Protein AF-A0A2S9F376-F1 (afdb_monomer)

Mean predicted aligned error: 7.24 Å

Secondary structure (DSSP, 8-state):
-------TT-----SHHHHS-HHHHHHHHHHHHHHHHHS-TT--HHHHHHHHHHHHHHHHHT--HHHHHHHHGGGHHHHHHHHHHHHHS--

Sequence (91 aa):
MGAGHSHPLYRDGDSPLHRAPAEVKIVCLVLFVLAVVATPRELFWPFGLFALIVLVVWQVARIPLRWILPRMLIEAPFIVLAVLLPFAEGG

Solvent-accessible surface area (backbone atoms only — not comparable to full-atom values): 5733 Å² total; per-residue (Å²): 136,89,82,82,82,77,53,94,84,68,74,92,64,85,29,71,68,58,71,46,62,68,67,58,54,52,53,52,49,53,53,48,53,50,53,59,71,70,49,60,85,85,55,62,66,62,56,55,52,53,51,49,52,52,51,51,53,44,58,56,49,66,66,58,63,86,69,50,54,73,62,56,53,75,50,45,67,57,53,54,49,64,67,42,46,76,65,71,69,69,119

Foldseek 3Di:
DDDDPPPPLDDDDDFPVNVDDPVVVVVVVVVLVVVVVPDDPVDPVVVVVSVVVVVVVCVSRVDDPVSVVVVCVVCVVVVVVVVCVVVVPPD

pLDDT: mean 87.21, std 12.45, range [46.03, 98.12]

Structure (mmCIF, N/CA/C/O backbone):
data_AF-A0A2S9F376-F1
#
_entry.id   AF-A0A2S9F376-F1
#
loop_
_atom_site.group_PDB
_atom_site.id
_atom_site.type_symbol
_atom_site.label_atom_id
_atom_site.label_alt_id
_atom_site.label_comp_id
_atom_site.label_asym_id
_atom_site.label_entity_id
_atom_site.label_seq_id
_atom_site.pdbx_PDB_ins_code
_atom_site.Cartn_x
_atom_site.Cartn_y
_atom_site.Cartn_z
_atom_site.occupancy
_atom_site.B_iso_or_equiv
_atom_site.auth_seq_id
_atom_site.auth_comp_id
_atom_site.auth_asym_id
_atom_site.auth_atom_id
_atom_site.pdbx_PDB_model_num
ATOM 1 N N . MET A 1 1 ? 29.433 8.708 -19.617 1.00 46.03 1 MET A N 1
ATOM 2 C CA . MET A 1 1 ? 28.883 7.529 -18.914 1.00 46.03 1 MET A CA 1
ATOM 3 C C . MET A 1 1 ? 28.614 7.933 -17.470 1.00 46.03 1 MET A C 1
ATOM 5 O O . MET A 1 1 ? 29.526 7.901 -16.658 1.00 46.03 1 MET A O 1
ATOM 9 N N . GLY A 1 2 ? 27.415 8.451 -17.187 1.00 46.62 2 GLY A N 1
ATOM 10 C CA . GLY A 1 2 ? 27.038 8.947 -15.860 1.00 46.62 2 GLY A CA 1
ATOM 11 C C . GLY A 1 2 ? 26.448 7.823 -15.020 1.00 46.62 2 GLY A C 1
ATOM 12 O O . GLY A 1 2 ? 25.279 7.487 -15.175 1.00 46.62 2 GLY A O 1
ATOM 13 N N . ALA A 1 3 ? 27.271 7.215 -14.174 1.00 54.44 3 ALA A N 1
ATOM 14 C CA . ALA A 1 3 ? 26.806 6.324 -13.123 1.00 54.44 3 ALA A CA 1
ATOM 15 C C . ALA A 1 3 ? 26.325 7.158 -11.923 1.00 54.44 3 ALA A C 1
ATOM 17 O O . ALA A 1 3 ? 27.010 8.100 -11.532 1.00 54.44 3 ALA A O 1
ATOM 18 N N . GLY A 1 4 ? 25.201 6.773 -11.304 1.00 52.81 4 GLY A N 1
ATOM 19 C CA . GLY A 1 4 ? 25.009 7.033 -9.870 1.00 52.81 4 GLY A CA 1
ATOM 20 C C . GLY A 1 4 ? 23.875 7.961 -9.427 1.00 52.81 4 GLY A C 1
ATOM 21 O O . GLY A 1 4 ? 24.061 8.706 -8.476 1.00 52.81 4 GLY A O 1
ATOM 22 N N . HIS A 1 5 ? 22.681 7.875 -10.017 1.00 55.53 5 HIS A N 1
ATOM 23 C CA . HIS A 1 5 ? 21.450 8.288 -9.320 1.00 55.53 5 HIS A CA 1
ATOM 24 C C . HIS A 1 5 ? 20.490 7.104 -9.176 1.00 55.53 5 HIS A C 1
ATOM 26 O O . HIS A 1 5 ? 19.313 7.185 -9.515 1.00 55.53 5 HIS A O 1
ATOM 32 N N . SER A 1 6 ? 20.983 5.968 -8.678 1.00 59.22 6 SER A N 1
ATOM 33 C CA . SER A 1 6 ? 20.086 4.939 -8.156 1.00 59.22 6 SER A CA 1
ATOM 34 C C . SER A 1 6 ? 19.443 5.500 -6.890 1.00 59.22 6 SER A C 1
ATOM 36 O O . SER A 1 6 ? 20.090 5.580 -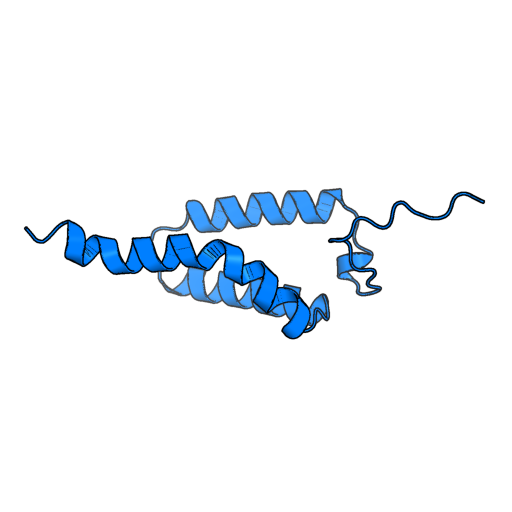5.845 1.00 59.22 6 SER A O 1
ATOM 38 N N . HIS A 1 7 ? 18.191 5.950 -6.996 1.00 64.56 7 HIS A N 1
ATOM 39 C CA . HIS A 1 7 ? 17.418 6.389 -5.841 1.00 64.56 7 HIS A CA 1
ATOM 40 C C . HIS A 1 7 ? 17.415 5.227 -4.833 1.00 64.56 7 HIS A C 1
ATOM 42 O O . HIS A 1 7 ? 17.004 4.131 -5.212 1.00 64.56 7 HIS A O 1
ATOM 48 N N . PRO A 1 8 ? 17.855 5.402 -3.575 1.00 65.69 8 PRO A N 1
ATOM 49 C CA . PRO A 1 8 ? 18.077 4.289 -2.637 1.00 65.69 8 PRO A CA 1
ATOM 50 C C . PRO A 1 8 ? 16.808 3.471 -2.341 1.00 65.69 8 PRO A C 1
ATOM 52 O O . PRO A 1 8 ? 16.864 2.366 -1.807 1.00 65.69 8 PRO A O 1
ATOM 55 N N . LEU A 1 9 ? 15.646 4.010 -2.713 1.00 71.38 9 LEU A N 1
ATOM 56 C CA . LEU A 1 9 ? 14.347 3.366 -2.577 1.00 71.38 9 LEU A CA 1
ATOM 57 C C . LEU A 1 9 ? 13.860 2.650 -3.841 1.00 71.38 9 LEU A C 1
ATOM 59 O O . LEU A 1 9 ? 12.918 1.860 -3.728 1.00 71.38 9 LEU A O 1
ATOM 63 N N . TYR A 1 10 ? 14.461 2.923 -4.999 1.00 78.62 10 TYR A N 1
ATOM 64 C CA . TYR A 1 10 ? 14.085 2.332 -6.275 1.00 78.62 10 TYR A CA 1
ATOM 65 C C . TYR A 1 10 ? 14.643 0.913 -6.376 1.00 78.62 10 TYR A C 1
ATOM 67 O O . TYR A 1 10 ? 15.808 0.649 -6.081 1.00 78.62 10 TYR A O 1
ATOM 75 N N . ARG A 1 11 ? 13.771 -0.017 -6.756 1.00 78.06 11 ARG A N 1
ATOM 76 C CA . ARG A 1 11 ? 14.112 -1.411 -7.006 1.00 78.06 11 ARG A CA 1
ATOM 77 C C . ARG A 1 11 ? 13.828 -1.676 -8.471 1.00 78.06 11 ARG A C 1
ATOM 79 O O . ARG A 1 11 ? 12.675 -1.583 -8.884 1.00 78.06 11 ARG A O 1
ATOM 86 N N . ASP A 1 12 ? 14.859 -2.058 -9.209 1.00 80.25 12 ASP A N 1
ATOM 87 C CA . ASP A 1 12 ? 14.667 -2.587 -10.549 1.00 80.25 12 ASP A CA 1
ATOM 88 C C . ASP A 1 12 ? 13.884 -3.899 -10.491 1.00 80.25 12 ASP A C 1
ATOM 90 O O . ASP A 1 12 ? 14.154 -4.796 -9.683 1.00 80.25 12 ASP A O 1
ATOM 94 N N . GLY A 1 13 ? 12.878 -3.984 -11.349 1.00 82.56 13 GLY A N 1
ATOM 95 C CA . GLY A 1 13 ? 12.044 -5.155 -11.534 1.00 82.56 13 GLY A CA 1
ATOM 96 C C . GLY A 1 13 ? 11.596 -5.228 -12.984 1.00 82.56 13 GLY A C 1
ATOM 97 O O . GLY A 1 13 ? 11.467 -4.212 -13.662 1.00 82.56 13 GLY A O 1
ATOM 98 N N . ASP A 1 14 ? 11.367 -6.442 -13.465 1.00 87.12 14 ASP A N 1
ATOM 99 C CA . ASP A 1 14 ? 11.062 -6.749 -14.865 1.00 87.12 14 ASP A CA 1
ATOM 100 C C . ASP A 1 14 ? 9.635 -7.285 -15.062 1.00 87.12 14 ASP A C 1
ATOM 102 O O . ASP A 1 14 ? 9.251 -7.706 -16.155 1.00 87.12 14 ASP A O 1
ATOM 106 N N . SER A 1 15 ? 8.816 -7.257 -14.007 1.00 89.50 15 SER A N 1
ATOM 107 C CA . SER A 1 15 ? 7.469 -7.818 -14.055 1.00 89.50 15 SER A CA 1
ATOM 108 C C . SER A 1 15 ? 6.528 -7.013 -14.969 1.00 89.50 15 SER A C 1
ATOM 110 O O . SER A 1 15 ? 6.797 -5.844 -15.266 1.00 89.50 15 SER A O 1
ATOM 112 N N . PRO A 1 16 ? 5.378 -7.579 -15.386 1.00 88.81 16 PRO A N 1
ATOM 113 C CA . PRO A 1 16 ? 4.402 -6.861 -16.212 1.00 88.81 16 PRO A CA 1
A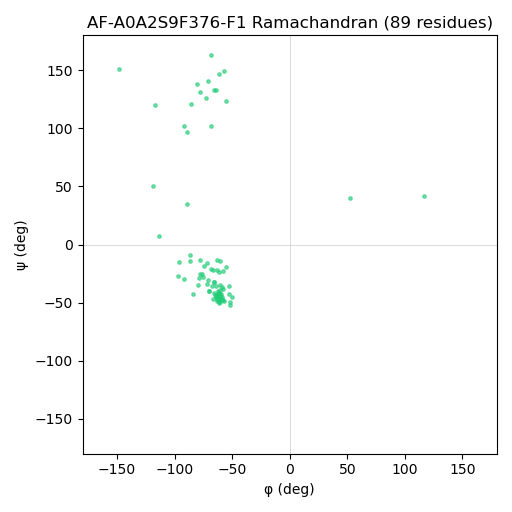TOM 114 C C . PRO A 1 16 ? 3.984 -5.510 -15.614 1.00 88.81 16 PRO A C 1
ATOM 116 O O . PRO A 1 16 ? 3.840 -4.527 -16.335 1.00 88.81 16 PRO A O 1
ATOM 119 N N . LEU A 1 17 ? 3.878 -5.435 -14.281 1.00 89.62 17 LEU A N 1
ATOM 120 C CA . LEU A 1 17 ? 3.585 -4.193 -13.564 1.00 89.62 17 LEU A CA 1
ATOM 121 C C . LEU A 1 17 ? 4.744 -3.200 -13.587 1.00 89.62 17 LEU A C 1
ATOM 123 O O . LEU A 1 17 ? 4.504 -1.999 -13.570 1.00 89.62 17 LEU A O 1
ATOM 127 N N . HIS A 1 18 ? 5.995 -3.655 -13.643 1.00 91.75 18 HIS A N 1
ATOM 128 C CA . HIS A 1 18 ? 7.133 -2.750 -13.803 1.00 91.75 18 HIS A CA 1
ATOM 129 C C . HIS A 1 18 ? 7.153 -2.155 -15.214 1.00 91.75 18 HIS A C 1
ATOM 131 O O . HIS A 1 18 ? 7.344 -0.948 -15.352 1.00 91.75 18 HIS A O 1
ATOM 137 N N . ARG A 1 19 ? 6.836 -2.971 -16.228 1.00 90.12 19 ARG A N 1
ATOM 138 C CA . ARG A 1 19 ? 6.799 -2.582 -17.648 1.00 90.12 19 ARG A CA 1
ATOM 139 C C . ARG A 1 19 ? 5.598 -1.719 -18.044 1.00 90.12 19 ARG A C 1
ATOM 141 O O . ARG A 1 19 ? 5.647 -1.089 -19.095 1.00 90.12 19 ARG A O 1
ATOM 148 N N . ALA A 1 20 ? 4.531 -1.703 -17.246 1.00 91.81 20 ALA A N 1
ATOM 149 C CA . ALA A 1 20 ? 3.371 -0.858 -17.511 1.00 91.81 20 ALA A CA 1
ATOM 150 C C . ALA A 1 20 ? 3.749 0.643 -17.508 1.00 91.81 20 ALA A C 1
ATOM 152 O O . ALA A 1 20 ? 4.616 1.035 -16.714 1.00 91.81 20 ALA A O 1
ATOM 153 N N . PRO A 1 21 ? 3.092 1.485 -18.334 1.00 94.00 21 PRO A N 1
ATOM 154 C CA . PRO A 1 21 ? 3.310 2.931 -18.331 1.00 94.00 21 PRO A CA 1
ATOM 155 C C . PRO A 1 21 ? 3.063 3.552 -16.952 1.00 94.00 21 PRO A C 1
ATOM 157 O O . PRO A 1 21 ? 2.239 3.062 -16.173 1.00 94.00 21 PRO A O 1
ATOM 160 N N . ALA A 1 22 ? 3.780 4.630 -16.637 1.00 92.75 22 ALA A N 1
ATOM 161 C CA . ALA A 1 22 ? 3.693 5.272 -15.328 1.00 92.75 22 ALA A CA 1
ATOM 162 C C . ALA A 1 22 ? 2.303 5.880 -15.086 1.00 92.75 22 ALA A C 1
ATOM 164 O O . ALA A 1 22 ? 1.743 5.686 -14.005 1.00 92.75 22 ALA A O 1
ATOM 165 N N . GLU A 1 23 ? 1.709 6.529 -16.093 1.00 95.75 23 GLU A N 1
ATOM 166 C CA . GLU A 1 23 ? 0.381 7.139 -15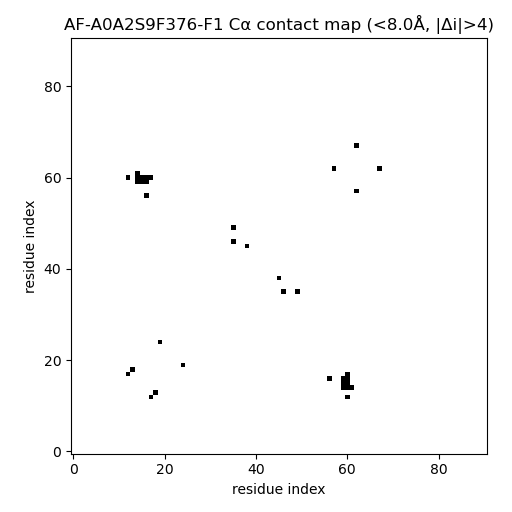.987 1.00 95.75 23 GLU A CA 1
ATOM 167 C C . GLU A 1 23 ? -0.701 6.125 -15.598 1.00 95.75 23 GLU A C 1
ATOM 169 O O . GLU A 1 23 ? -1.537 6.422 -14.747 1.00 95.75 23 GLU A O 1
ATOM 174 N N . VAL A 1 24 ? -0.634 4.896 -16.122 1.00 96.00 24 VAL A N 1
ATOM 175 C CA . VAL A 1 24 ? -1.597 3.835 -15.794 1.00 96.00 24 VAL A CA 1
ATOM 176 C C . VAL A 1 24 ? -1.521 3.485 -14.311 1.00 96.00 24 VAL A C 1
ATOM 178 O O . VAL A 1 24 ? -2.549 3.383 -13.647 1.00 96.00 24 VAL A O 1
ATOM 181 N N . LYS A 1 25 ? -0.310 3.360 -13.757 1.00 94.56 25 LYS A N 1
ATOM 182 C CA . LYS A 1 25 ? -0.118 3.038 -12.333 1.00 94.56 25 LYS A CA 1
ATOM 183 C C . LYS A 1 25 ? -0.688 4.132 -11.440 1.00 94.56 25 LYS A C 1
ATOM 185 O O . LYS A 1 25 ? -1.356 3.821 -10.458 1.00 94.56 25 LYS A O 1
ATOM 190 N N . ILE A 1 26 ? -0.438 5.394 -11.791 1.00 96.81 26 ILE A N 1
ATOM 191 C CA . ILE A 1 26 ? -0.917 6.543 -11.019 1.00 96.81 26 ILE A CA 1
ATOM 192 C C . ILE A 1 26 ? -2.441 6.640 -11.082 1.00 96.81 26 ILE A C 1
ATOM 194 O O . ILE A 1 26 ? -3.077 6.763 -10.038 1.00 96.81 26 ILE A O 1
ATOM 198 N N . VAL A 1 27 ? -3.041 6.520 -12.269 1.00 97.88 27 VAL A N 1
ATOM 199 C CA . VAL A 1 27 ? -4.503 6.550 -12.422 1.00 97.88 27 VAL A CA 1
ATOM 200 C C . VAL A 1 27 ? -5.150 5.401 -11.647 1.00 97.88 27 VAL A C 1
ATOM 202 O O . VAL A 1 27 ? -6.081 5.637 -10.879 1.00 97.88 27 VAL A O 1
ATOM 205 N N . CYS A 1 28 ? -4.632 4.175 -11.771 1.00 96.81 28 CYS A N 1
ATOM 206 C CA . CYS A 1 28 ? -5.131 3.032 -11.007 1.00 96.81 28 CYS A CA 1
ATOM 207 C C . CYS A 1 28 ? -5.007 3.246 -9.494 1.00 96.81 28 CYS A C 1
ATOM 209 O O . CYS A 1 28 ? -5.947 2.936 -8.767 1.00 96.81 28 CYS A O 1
ATOM 211 N N . LEU A 1 29 ? -3.884 3.795 -9.020 1.00 97.00 29 LEU A N 1
ATOM 212 C CA . LEU A 1 29 ? -3.673 4.096 -7.605 1.00 97.00 29 LEU A CA 1
ATOM 213 C C . LEU A 1 29 ? -4.702 5.108 -7.090 1.00 97.00 29 LEU A C 1
ATOM 215 O O . LEU A 1 29 ? -5.340 4.860 -6.070 1.00 97.00 29 LEU A O 1
ATOM 219 N N . VAL A 1 30 ? -4.885 6.225 -7.797 1.00 98.12 30 VAL A N 1
ATOM 220 C CA . VAL A 1 30 ? -5.835 7.275 -7.401 1.00 98.12 30 VAL A CA 1
ATOM 221 C C . VAL A 1 30 ? -7.259 6.725 -7.365 1.00 98.12 30 VAL A C 1
ATOM 223 O O . VAL A 1 30 ? -7.957 6.905 -6.369 1.00 98.12 30 VAL A O 1
ATOM 226 N N . LEU A 1 31 ? -7.677 6.004 -8.407 1.00 98.00 31 LEU A N 1
ATOM 227 C CA . LEU A 1 31 ? -9.009 5.399 -8.458 1.00 98.00 31 LEU A CA 1
ATOM 228 C C . LEU A 1 31 ? -9.218 4.375 -7.340 1.00 98.00 31 LEU A C 1
ATOM 230 O O . LEU A 1 31 ? -10.286 4.349 -6.734 1.00 98.00 31 LEU A O 1
ATOM 234 N N . PHE A 1 32 ? -8.204 3.563 -7.037 1.00 97.62 32 PHE A N 1
ATOM 235 C CA . PHE A 1 32 ? -8.270 2.591 -5.951 1.00 97.62 32 PHE A CA 1
A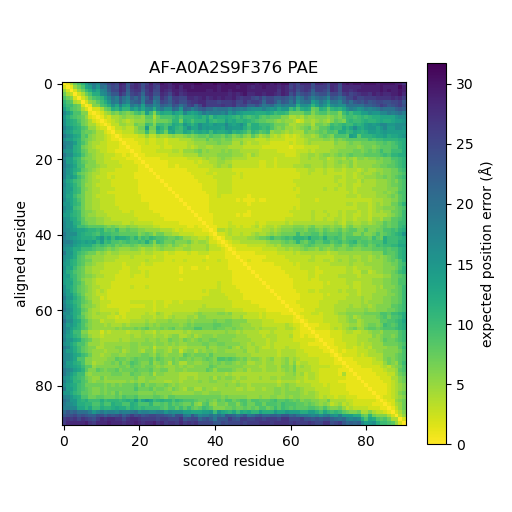TOM 236 C C . PHE A 1 32 ? -8.429 3.273 -4.589 1.00 97.62 32 PHE A C 1
ATOM 238 O O . PHE A 1 32 ? -9.313 2.899 -3.823 1.00 97.62 32 PHE A O 1
ATOM 245 N N . VAL A 1 33 ? -7.631 4.307 -4.307 1.00 97.06 33 VAL A N 1
ATOM 246 C CA . VAL A 1 33 ? -7.740 5.082 -3.060 1.00 97.06 33 VAL A CA 1
ATOM 247 C C . VAL A 1 33 ? -9.132 5.696 -2.924 1.00 97.06 33 VAL A C 1
ATOM 249 O O . VAL A 1 33 ? -9.763 5.549 -1.878 1.00 97.06 33 VAL A O 1
ATOM 252 N N . LEU A 1 34 ? -9.644 6.328 -3.984 1.00 97.81 34 LEU A N 1
ATOM 253 C CA . LEU A 1 34 ? -10.987 6.910 -3.982 1.00 97.81 34 LEU A CA 1
ATOM 254 C C . LEU A 1 34 ? -12.073 5.854 -3.750 1.00 97.81 34 LEU A C 1
ATOM 256 O O . LEU A 1 34 ? -12.981 6.088 -2.957 1.00 97.81 34 LEU A O 1
ATOM 260 N N . ALA A 1 35 ? -11.963 4.687 -4.388 1.00 95.94 35 ALA A N 1
ATOM 261 C CA . ALA A 1 35 ? -12.908 3.591 -4.201 1.00 95.94 35 ALA A CA 1
ATOM 262 C C . ALA A 1 35 ? -12.916 3.080 -2.752 1.00 95.94 35 ALA A C 1
ATOM 264 O O . ALA A 1 35 ? -13.988 2.886 -2.180 1.00 95.94 35 ALA A O 1
ATOM 265 N N . VAL A 1 36 ? -11.740 2.910 -2.137 1.00 95.75 36 VAL A N 1
ATOM 266 C CA . VAL A 1 36 ? -11.620 2.473 -0.736 1.00 95.75 36 VAL A CA 1
ATOM 267 C C . VAL A 1 36 ? -12.233 3.504 0.213 1.00 95.75 36 VAL A C 1
ATOM 269 O O . VAL A 1 36 ? -13.040 3.137 1.061 1.00 95.75 36 VAL A O 1
ATOM 272 N N . VAL A 1 37 ? -11.895 4.787 0.054 1.00 95.50 37 VAL A N 1
ATOM 273 C CA . VAL A 1 37 ? -12.376 5.865 0.939 1.00 95.50 37 VAL A CA 1
ATOM 274 C C . VAL A 1 37 ? -13.883 6.095 0.798 1.00 95.50 37 VAL A C 1
ATOM 276 O O . VAL A 1 37 ? -14.553 6.373 1.789 1.00 95.50 37 VAL A O 1
ATOM 279 N N . ALA A 1 38 ? -14.430 5.962 -0.412 1.00 95.06 38 ALA A N 1
ATOM 280 C CA . ALA A 1 38 ? -15.859 6.135 -0.663 1.00 95.06 38 ALA A CA 1
ATOM 281 C C . ALA A 1 38 ? -16.711 4.924 -0.235 1.00 95.06 38 ALA A C 1
ATOM 283 O O . ALA A 1 38 ? -17.937 5.032 -0.183 1.00 95.06 38 ALA A O 1
ATOM 284 N N . THR A 1 39 ? -16.098 3.769 0.047 1.00 93.81 39 THR A N 1
ATOM 285 C CA . THR A 1 39 ? -16.834 2.552 0.408 1.00 93.81 39 THR A CA 1
ATOM 286 C C . THR A 1 39 ? -17.409 2.673 1.825 1.00 93.81 39 THR A C 1
ATOM 288 O O . THR A 1 39 ? -16.655 2.911 2.772 1.00 93.81 39 THR A O 1
ATOM 291 N N . PRO A 1 40 ? -18.728 2.470 2.018 1.00 91.00 40 PRO A N 1
ATOM 292 C CA . PRO A 1 40 ? -19.327 2.521 3.343 1.00 91.00 40 PRO A CA 1
ATOM 293 C C . PRO A 1 40 ? -18.796 1.379 4.216 1.00 91.00 40 PRO A C 1
ATOM 295 O O . PRO A 1 40 ? -18.787 0.215 3.815 1.00 91.00 40 PRO A O 1
ATOM 298 N N . ARG A 1 41 ? -18.405 1.715 5.449 1.00 88.12 41 ARG A N 1
ATOM 299 C CA . ARG A 1 41 ? -17.802 0.783 6.423 1.00 88.12 41 ARG A CA 1
ATOM 300 C C . ARG A 1 41 ? -18.707 -0.372 6.867 1.00 88.12 41 ARG A C 1
ATOM 302 O O . ARG A 1 41 ? -18.230 -1.313 7.484 1.00 88.12 41 ARG A O 1
ATOM 309 N N . GLU A 1 42 ? -20.002 -0.294 6.576 1.00 90.81 42 GLU A N 1
ATOM 310 C CA . GLU A 1 42 ? -20.995 -1.327 6.897 1.00 90.81 42 GLU A CA 1
ATOM 311 C C . GLU A 1 42 ? -20.900 -2.524 5.940 1.00 90.81 42 GLU A C 1
ATOM 313 O O . GLU A 1 42 ? -21.262 -3.648 6.291 1.00 90.81 42 GLU A O 1
ATOM 318 N N . LEU A 1 43 ? -20.382 -2.297 4.728 1.00 89.06 43 LEU A N 1
ATOM 319 C CA . LEU A 1 43 ? -20.157 -3.338 3.737 1.00 89.06 43 LEU A CA 1
ATOM 320 C C . LEU A 1 43 ? -18.736 -3.876 3.902 1.00 89.06 43 LEU A C 1
ATOM 322 O O . LEU A 1 43 ? -17.778 -3.265 3.447 1.00 89.06 43 LEU A O 1
ATOM 326 N N . PHE A 1 44 ? -18.596 -5.045 4.525 1.00 87.31 44 PHE A N 1
ATOM 327 C CA . PHE A 1 44 ? -17.286 -5.673 4.749 1.00 87.31 44 PHE A CA 1
ATOM 328 C C . PHE A 1 44 ? -16.724 -6.382 3.508 1.00 87.31 44 PHE A C 1
ATOM 330 O O . PHE A 1 44 ? -15.510 -6.467 3.326 1.00 87.31 44 PHE A O 1
ATOM 337 N N . TRP A 1 45 ? -17.595 -6.879 2.626 1.00 90.56 45 TRP A N 1
ATOM 338 C CA . TRP A 1 45 ? -17.184 -7.650 1.448 1.00 90.56 45 TRP A CA 1
ATOM 339 C C . TRP A 1 45 ? -16.267 -6.887 0.460 1.00 90.56 45 TRP A C 1
ATOM 341 O O . TRP A 1 45 ? -15.305 -7.499 -0.015 1.00 90.56 45 TRP A O 1
ATOM 351 N N . PRO A 1 46 ? -16.465 -5.578 0.167 1.00 92.81 46 PRO A N 1
ATOM 352 C CA . PRO A 1 46 ? -15.607 -4.843 -0.759 1.00 92.81 46 PRO A CA 1
ATOM 353 C C . PRO A 1 46 ? -14.181 -4.701 -0.224 1.00 92.81 46 PRO A C 1
ATOM 355 O O . PRO A 1 46 ? -13.234 -4.754 -1.001 1.00 92.81 46 PRO A O 1
ATOM 358 N N . PHE A 1 47 ? -13.996 -4.613 1.098 1.00 91.12 47 PHE A N 1
ATOM 359 C CA . PHE A 1 47 ? -12.661 -4.597 1.701 1.00 91.12 47 PHE A CA 1
ATOM 360 C C . PHE A 1 47 ? -11.905 -5.906 1.458 1.00 91.12 47 PHE A C 1
ATOM 362 O O . PHE A 1 47 ? -10.705 -5.875 1.187 1.00 91.12 47 PHE A O 1
ATOM 369 N N . GLY A 1 48 ? -12.605 -7.046 1.462 1.00 94.75 48 GLY A N 1
ATOM 370 C CA . GLY A 1 48 ? -12.031 -8.328 1.050 1.00 94.75 48 GLY A CA 1
ATOM 371 C C . GLY A 1 48 ? -11.569 -8.315 -0.411 1.00 94.75 48 GLY A C 1
ATOM 372 O O . GLY A 1 48 ? -10.469 -8.777 -0.717 1.00 94.75 48 GLY A O 1
ATOM 373 N N . LEU A 1 49 ? -12.361 -7.717 -1.307 1.00 95.94 49 LEU A N 1
ATOM 374 C CA . LEU A 1 49 ? -11.989 -7.544 -2.713 1.00 95.94 49 LEU A CA 1
ATOM 375 C C . LEU A 1 49 ? -10.777 -6.612 -2.877 1.00 95.94 49 LEU A C 1
ATOM 377 O O . LEU A 1 49 ? -9.856 -6.935 -3.625 1.00 95.94 49 LEU A O 1
ATOM 381 N N . PHE A 1 50 ? -10.734 -5.488 -2.161 1.00 95.69 50 PHE A N 1
ATOM 382 C CA . PHE A 1 50 ? -9.596 -4.566 -2.192 1.00 95.69 50 PHE A CA 1
ATOM 383 C C . PHE A 1 50 ? -8.312 -5.225 -1.680 1.00 95.69 50 PHE A C 1
ATOM 385 O O . PHE A 1 50 ? -7.262 -5.089 -2.311 1.00 95.69 50 PHE A O 1
ATOM 392 N N . ALA A 1 51 ? -8.397 -6.003 -0.597 1.00 95.50 51 ALA A N 1
ATOM 393 C CA . ALA A 1 51 ? -7.275 -6.790 -0.097 1.00 95.50 51 ALA A CA 1
ATOM 394 C C . ALA A 1 51 ? -6.791 -7.808 -1.143 1.00 95.50 51 ALA A C 1
ATOM 396 O O . ALA A 1 51 ? -5.589 -7.914 -1.391 1.00 95.50 51 ALA A O 1
ATOM 397 N N . LEU A 1 52 ? -7.713 -8.506 -1.815 1.00 97.19 52 LEU A N 1
ATOM 398 C CA . LEU A 1 52 ? -7.373 -9.440 -2.887 1.00 97.19 52 LEU A CA 1
ATOM 399 C C . LEU A 1 52 ? -6.664 -8.739 -4.054 1.00 97.19 52 LEU A C 1
ATOM 401 O O . LEU A 1 52 ? -5.650 -9.243 -4.534 1.00 97.19 52 LEU A O 1
ATOM 405 N N . ILE A 1 53 ? -7.148 -7.568 -4.478 1.00 96.38 53 ILE A N 1
ATOM 406 C CA . ILE A 1 53 ? -6.511 -6.764 -5.533 1.00 96.38 53 ILE A CA 1
ATOM 407 C C . ILE A 1 53 ? -5.065 -6.431 -5.147 1.00 96.38 53 ILE A C 1
ATOM 409 O O . ILE A 1 53 ? -4.153 -6.665 -5.942 1.00 96.38 53 ILE A O 1
ATOM 413 N N . VAL A 1 54 ? -4.836 -5.949 -3.921 1.00 95.50 54 VAL A N 1
ATOM 414 C CA . VAL A 1 54 ? -3.488 -5.627 -3.423 1.00 95.50 54 VAL A CA 1
ATOM 415 C C . VAL A 1 54 ? -2.590 -6.865 -3.417 1.00 95.50 54 VAL A C 1
ATOM 417 O O . VAL A 1 54 ? -1.454 -6.793 -3.890 1.00 95.50 54 VAL A O 1
ATOM 420 N N . LEU A 1 55 ? -3.092 -8.011 -2.949 1.00 95.88 55 LEU A N 1
ATOM 421 C CA . LEU A 1 55 ? -2.337 -9.266 -2.941 1.00 95.88 55 LEU A CA 1
ATOM 422 C C . LEU A 1 55 ? -1.967 -9.716 -4.357 1.00 95.88 55 LEU A C 1
ATOM 424 O O . LEU A 1 55 ? -0.814 -10.073 -4.595 1.00 95.88 55 LEU A O 1
ATOM 428 N N . VAL A 1 56 ? -2.901 -9.659 -5.309 1.00 95.69 56 VAL A N 1
ATOM 429 C CA . VAL A 1 56 ? -2.641 -10.015 -6.712 1.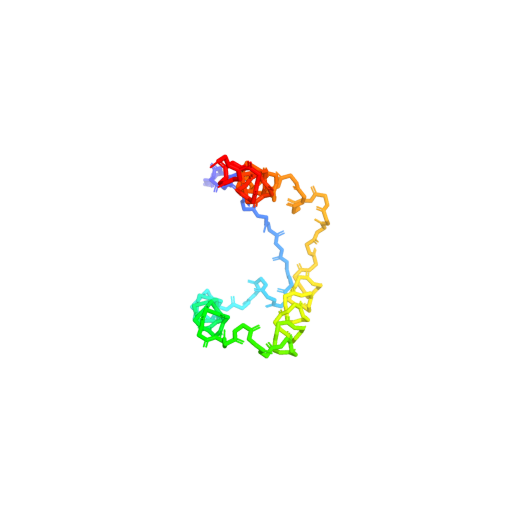00 95.69 56 VAL A CA 1
ATOM 430 C C . VAL A 1 56 ? -1.583 -9.093 -7.313 1.00 95.69 56 VAL A C 1
ATOM 432 O O . VAL A 1 56 ? -0.610 -9.577 -7.891 1.00 95.69 56 VAL A O 1
ATOM 435 N N . VAL A 1 57 ? -1.719 -7.776 -7.136 1.00 95.00 57 VAL A N 1
ATOM 436 C CA . VAL A 1 57 ? -0.740 -6.790 -7.623 1.00 95.00 57 VAL A CA 1
ATOM 437 C C . VAL A 1 57 ? 0.638 -7.061 -7.022 1.00 95.00 57 VAL A C 1
ATOM 439 O O . VAL A 1 57 ? 1.633 -7.094 -7.744 1.00 95.00 57 VAL A O 1
ATOM 442 N N . TRP A 1 58 ? 0.707 -7.324 -5.721 1.00 93.75 58 TRP A N 1
ATOM 443 C CA . TRP A 1 58 ? 1.956 -7.629 -5.032 1.00 93.75 58 TRP A CA 1
ATOM 444 C C . TRP A 1 58 ? 2.625 -8.915 -5.548 1.00 93.75 58 TRP A C 1
ATOM 446 O O . TRP A 1 58 ? 3.832 -8.918 -5.819 1.00 93.75 58 TRP A O 1
ATOM 456 N N . GLN A 1 59 ? 1.846 -9.979 -5.765 1.00 93.06 59 GLN A N 1
ATOM 457 C CA . GLN A 1 59 ? 2.330 -11.242 -6.334 1.00 93.06 59 GLN A CA 1
ATOM 458 C C . GLN A 1 59 ? 2.824 -11.066 -7.778 1.00 93.06 59 GLN A C 1
ATOM 460 O O . GLN A 1 59 ? 3.924 -11.509 -8.117 1.00 93.06 59 GLN A O 1
ATOM 465 N N . VAL A 1 60 ? 2.073 -10.349 -8.622 1.00 93.81 60 VAL A N 1
ATOM 466 C CA . VAL A 1 60 ? 2.472 -10.042 -10.009 1.00 93.81 60 VAL A CA 1
ATOM 467 C C . VAL A 1 60 ? 3.704 -9.131 -10.046 1.00 93.81 60 VAL A C 1
ATOM 469 O O . VAL A 1 60 ? 4.542 -9.246 -10.944 1.00 93.81 60 VAL A O 1
ATOM 472 N N . ALA A 1 61 ? 3.867 -8.244 -9.063 1.00 90.94 61 ALA A N 1
ATOM 473 C CA . ALA A 1 61 ? 5.052 -7.405 -8.920 1.00 90.94 61 ALA A CA 1
ATOM 474 C C . ALA A 1 61 ? 6.287 -8.201 -8.456 1.00 90.94 61 ALA A C 1
ATOM 476 O O . ALA A 1 61 ? 7.406 -7.717 -8.615 1.00 90.94 61 ALA A O 1
ATOM 477 N N . ARG A 1 62 ? 6.108 -9.423 -7.928 1.00 90.81 62 ARG A N 1
ATOM 478 C CA . ARG A 1 62 ? 7.183 -10.302 -7.431 1.00 90.81 62 ARG A CA 1
ATOM 479 C C . ARG A 1 62 ? 8.093 -9.595 -6.416 1.00 90.81 62 ARG A C 1
ATOM 481 O O . ARG A 1 62 ? 9.318 -9.743 -6.437 1.00 90.81 62 ARG A O 1
ATOM 488 N N . ILE A 1 63 ? 7.496 -8.797 -5.528 1.00 89.75 63 ILE A N 1
ATOM 489 C CA . ILE A 1 63 ? 8.234 -8.034 -4.513 1.00 89.75 63 ILE A CA 1
ATOM 490 C C . ILE A 1 63 ? 8.452 -8.925 -3.280 1.00 89.75 63 ILE A C 1
ATOM 492 O O . ILE A 1 63 ? 7.479 -9.362 -2.666 1.00 89.75 63 ILE A O 1
ATOM 496 N N . PRO A 1 64 ? 9.701 -9.188 -2.861 1.00 88.75 64 PRO A N 1
ATOM 497 C CA . PRO A 1 64 ? 9.965 -10.070 -1.728 1.00 88.75 64 PRO A CA 1
ATOM 498 C C . PRO A 1 64 ? 9.552 -9.416 -0.397 1.00 88.75 64 PRO A C 1
ATOM 500 O O . PRO A 1 64 ? 9.836 -8.238 -0.178 1.00 88.75 64 PRO A O 1
ATOM 503 N N . LEU A 1 65 ? 8.963 -10.189 0.530 1.00 86.69 65 LEU A N 1
ATOM 504 C CA . LEU A 1 65 ? 8.471 -9.681 1.829 1.00 86.69 65 LEU A CA 1
ATOM 505 C C . LEU A 1 65 ? 9.544 -8.911 2.604 1.00 86.69 65 LEU A C 1
ATOM 507 O O . LEU A 1 65 ? 9.283 -7.829 3.119 1.00 86.69 65 LEU A O 1
ATOM 511 N N . ARG A 1 66 ? 10.777 -9.430 2.620 1.00 87.19 66 ARG A N 1
ATOM 512 C CA . ARG A 1 66 ? 11.941 -8.809 3.280 1.00 87.19 66 ARG A CA 1
ATOM 513 C C . ARG A 1 66 ? 12.233 -7.371 2.832 1.00 87.19 66 ARG A C 1
ATOM 515 O O . ARG A 1 66 ? 12.936 -6.656 3.531 1.00 87.19 66 ARG A O 1
ATOM 522 N N . TRP A 1 67 ? 11.723 -6.955 1.673 1.00 86.31 67 TRP A N 1
ATOM 523 C CA . TRP A 1 67 ? 11.864 -5.591 1.169 1.00 86.31 67 TRP A CA 1
ATOM 524 C C . TRP A 1 67 ? 10.700 -4.679 1.588 1.00 86.31 67 TRP A C 1
ATOM 526 O O . TRP A 1 67 ? 10.904 -3.482 1.772 1.00 86.31 67 TRP A O 1
ATOM 536 N N . ILE A 1 68 ? 9.497 -5.237 1.769 1.00 86.56 68 ILE A N 1
ATOM 537 C CA . ILE A 1 68 ? 8.280 -4.501 2.151 1.00 86.56 68 ILE A CA 1
ATOM 538 C C . ILE A 1 68 ? 8.186 -4.300 3.670 1.00 86.56 68 ILE A C 1
ATOM 540 O O . ILE A 1 68 ? 7.899 -3.195 4.119 1.00 86.56 68 ILE A O 1
ATOM 544 N N . LEU A 1 69 ? 8.501 -5.330 4.463 1.00 88.31 69 LEU A N 1
ATOM 545 C CA . LEU A 1 69 ? 8.391 -5.316 5.929 1.00 88.31 69 LEU A CA 1
ATOM 546 C C . LEU A 1 69 ? 9.084 -4.116 6.605 1.00 88.31 69 LEU A C 1
ATOM 548 O O . LEU A 1 69 ? 8.418 -3.412 7.361 1.00 88.31 69 LEU A O 1
ATOM 552 N N . PRO A 1 70 ? 10.373 -3.817 6.335 1.00 89.19 70 PRO A N 1
ATOM 553 C CA . PRO A 1 70 ? 11.036 -2.680 6.975 1.00 89.19 70 PRO A CA 1
ATOM 554 C C . PRO A 1 70 ? 10.450 -1.327 6.549 1.00 89.19 70 PRO A C 1
ATOM 556 O O . PRO A 1 70 ? 10.588 -0.353 7.280 1.00 89.19 70 PRO A O 1
ATOM 559 N N . ARG A 1 71 ? 9.781 -1.251 5.389 1.00 86.75 71 ARG A N 1
ATOM 560 C CA . ARG A 1 71 ? 9.120 -0.025 4.917 1.00 86.75 71 ARG A CA 1
ATOM 561 C C . ARG A 1 71 ? 7.773 0.188 5.592 1.00 86.75 71 ARG A C 1
ATOM 563 O O . ARG A 1 71 ? 7.445 1.324 5.887 1.00 86.75 71 ARG A O 1
ATOM 570 N N . MET A 1 72 ? 7.043 -0.886 5.888 1.00 87.50 72 MET A N 1
ATOM 571 C CA . MET A 1 72 ? 5.790 -0.822 6.651 1.00 87.50 72 MET A CA 1
ATOM 572 C C . MET A 1 72 ? 6.025 -0.418 8.113 1.00 87.50 72 MET A C 1
ATOM 574 O O . MET A 1 72 ? 5.130 0.107 8.763 1.00 87.50 72 MET A O 1
ATOM 578 N N . LEU A 1 73 ? 7.244 -0.596 8.638 1.00 90.50 73 LEU A N 1
ATOM 579 C CA . LEU A 1 73 ? 7.582 -0.211 10.010 1.00 90.50 73 LEU A CA 1
ATOM 580 C C . LEU A 1 73 ? 7.431 1.299 10.268 1.00 90.50 73 LEU A C 1
ATOM 582 O O . LEU A 1 73 ? 7.204 1.693 11.408 1.00 90.50 73 LEU A O 1
ATOM 586 N N . ILE A 1 74 ? 7.493 2.143 9.230 1.00 90.25 74 ILE A N 1
ATOM 587 C CA . ILE A 1 74 ? 7.233 3.586 9.366 1.00 90.25 74 ILE A CA 1
ATOM 588 C C . ILE A 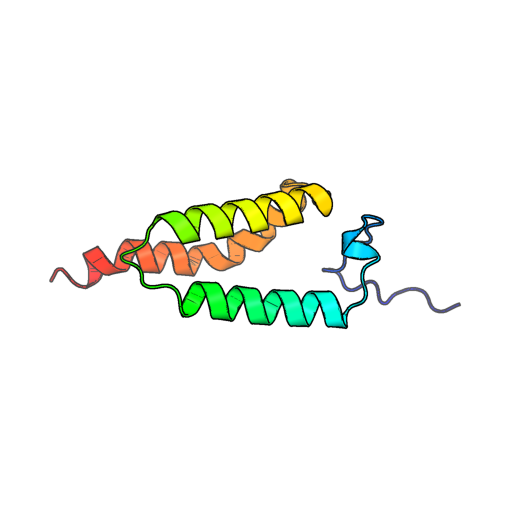1 74 ? 5.793 3.887 9.813 1.00 90.25 74 ILE A C 1
ATOM 590 O O . ILE A 1 74 ? 5.533 4.941 10.385 1.00 90.25 74 ILE A O 1
ATOM 594 N N . GLU A 1 75 ? 4.866 2.952 9.592 1.00 91.06 75 GLU A N 1
ATOM 595 C CA . GLU A 1 75 ? 3.457 3.075 9.971 1.00 91.06 75 GLU A CA 1
ATOM 596 C C . GLU A 1 75 ? 3.202 2.613 11.417 1.00 91.06 75 GLU A C 1
ATOM 598 O O . GLU A 1 75 ? 2.171 2.944 12.002 1.00 91.06 75 GLU A O 1
ATOM 603 N N . ALA A 1 76 ? 4.157 1.909 12.039 1.00 93.06 76 ALA A N 1
ATOM 604 C CA . ALA A 1 76 ? 4.052 1.408 13.408 1.00 93.06 76 ALA A CA 1
ATOM 605 C C . ALA A 1 76 ? 3.619 2.455 14.456 1.00 93.06 76 ALA A C 1
ATOM 607 O O . ALA A 1 76 ? 2.726 2.129 15.238 1.00 93.06 76 ALA A O 1
ATOM 608 N N . PRO A 1 77 ? 4.155 3.698 14.501 1.00 91.12 77 PRO A N 1
ATOM 609 C CA . PRO A 1 77 ? 3.693 4.689 15.477 1.00 91.12 77 PRO A CA 1
ATOM 610 C C . 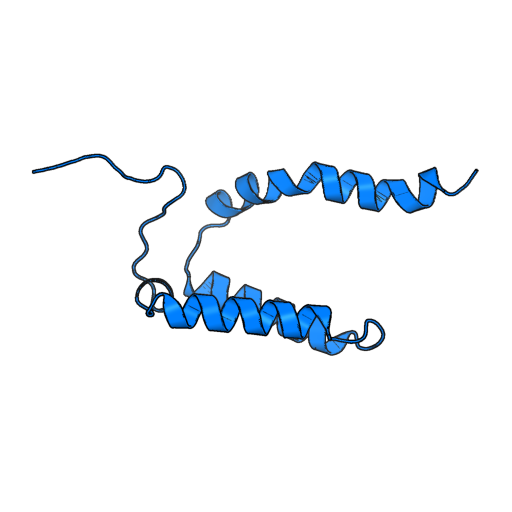PRO A 1 77 ? 2.201 5.023 15.329 1.00 91.12 77 PRO A C 1
ATOM 612 O O . PRO A 1 77 ? 1.520 5.219 16.334 1.00 91.12 77 PRO A O 1
ATOM 615 N N . PHE A 1 78 ? 1.668 5.033 14.103 1.00 92.25 78 PHE A N 1
ATOM 616 C CA . PHE A 1 78 ? 0.245 5.275 13.858 1.00 92.25 78 PHE A CA 1
ATOM 617 C C . PHE A 1 78 ? -0.615 4.104 14.328 1.00 92.25 78 PHE A C 1
ATOM 619 O O . PHE A 1 78 ? -1.665 4.325 14.923 1.00 92.25 78 PHE A O 1
ATOM 626 N N . ILE A 1 79 ? -0.156 2.867 14.113 1.00 92.62 79 ILE A N 1
ATOM 627 C CA . ILE A 1 79 ? -0.843 1.663 14.603 1.00 92.62 79 ILE A CA 1
ATOM 628 C C . ILE A 1 79 ? -0.872 1.658 16.133 1.00 92.62 79 ILE A C 1
ATOM 630 O O . ILE A 1 79 ? -1.9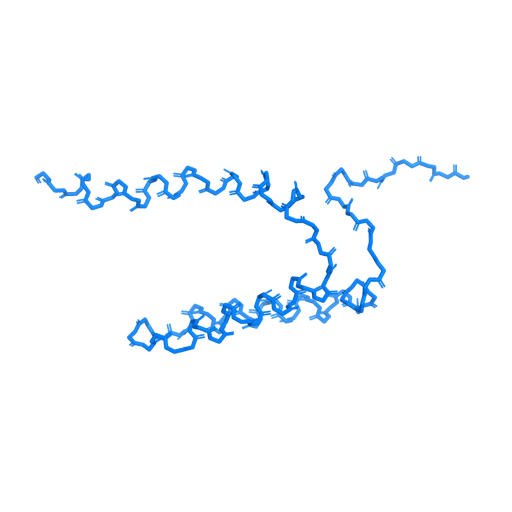22 1.411 16.723 1.00 92.62 79 ILE A O 1
ATOM 634 N N . VAL A 1 80 ? 0.257 1.973 16.778 1.00 94.00 80 VAL A N 1
ATOM 635 C CA . VAL A 1 80 ? 0.340 2.085 18.241 1.00 94.00 80 VAL A CA 1
ATOM 636 C C . VAL A 1 80 ? -0.654 3.126 18.747 1.00 94.00 80 VAL A C 1
ATOM 638 O O . VAL A 1 80 ? -1.431 2.826 19.648 1.00 94.00 80 VAL A O 1
ATOM 641 N N . LEU A 1 81 ? -0.690 4.313 18.137 1.00 91.69 81 LEU A N 1
ATOM 642 C CA . LEU A 1 81 ? -1.652 5.348 18.507 1.00 91.69 81 LEU A CA 1
ATOM 643 C C . LEU A 1 81 ? -3.099 4.875 18.311 1.00 91.69 81 LEU A C 1
ATOM 645 O O . LEU A 1 81 ? -3.891 4.984 19.238 1.00 91.69 81 LEU A O 1
ATOM 649 N N . ALA A 1 82 ? -3.435 4.307 17.151 1.00 91.06 82 ALA A N 1
ATOM 650 C CA . ALA A 1 82 ? -4.784 3.831 16.845 1.00 91.06 82 ALA A CA 1
ATOM 651 C C . ALA A 1 82 ? -5.278 2.768 17.841 1.00 91.06 82 ALA A C 1
ATOM 653 O O . ALA A 1 82 ? -6.452 2.771 18.204 1.00 91.06 82 ALA A O 1
ATOM 654 N N . VAL A 1 83 ? -4.384 1.893 18.313 1.00 92.94 83 VAL A N 1
ATOM 655 C CA . VAL A 1 83 ? -4.686 0.909 19.364 1.00 92.94 83 VAL A CA 1
ATOM 656 C C . VAL A 1 83 ? -4.839 1.568 20.734 1.00 92.94 83 VAL A C 1
ATOM 658 O O . VAL A 1 83 ? -5.649 1.100 21.526 1.00 92.94 83 VAL A O 1
ATOM 661 N N . LEU A 1 84 ? -4.090 2.635 21.027 1.00 92.25 84 LEU A N 1
ATOM 662 C CA . LEU A 1 84 ? -4.167 3.355 22.302 1.00 92.25 84 LEU A CA 1
ATOM 663 C C . LEU A 1 84 ? -5.376 4.299 22.405 1.00 92.25 84 LEU A C 1
ATOM 665 O O . LEU A 1 84 ? -5.820 4.550 23.523 1.00 92.25 84 LEU A O 1
ATOM 669 N N . LEU A 1 85 ? -5.925 4.796 21.289 1.00 89.56 85 LEU A N 1
ATOM 670 C CA . LEU A 1 85 ? -7.052 5.746 21.282 1.00 89.56 85 LEU A CA 1
ATOM 671 C C . LEU A 1 85 ? -8.258 5.283 22.127 1.00 89.56 85 LEU A C 1
ATOM 673 O O . LEU A 1 85 ? -8.655 6.037 23.014 1.00 89.56 85 LEU A O 1
ATOM 677 N N . PRO A 1 86 ? -8.774 4.041 21.993 1.00 86.62 86 PRO A N 1
ATOM 678 C CA . PRO A 1 86 ? -9.874 3.556 22.833 1.00 86.62 86 PRO A CA 1
ATOM 679 C C . PRO A 1 86 ? -9.589 3.584 24.344 1.00 86.62 86 PRO A C 1
ATOM 681 O O . PRO A 1 86 ? -10.523 3.583 25.140 1.00 86.62 86 PRO A O 1
ATOM 684 N N . PHE A 1 87 ? -8.315 3.584 24.749 1.00 87.12 87 PHE A N 1
ATOM 685 C CA . PHE A 1 87 ? -7.891 3.606 26.153 1.00 87.12 87 PHE A CA 1
ATOM 686 C C . PHE A 1 87 ? -7.545 5.016 26.648 1.00 87.12 87 PHE A C 1
ATOM 688 O O . PHE A 1 87 ? -7.659 5.284 27.840 1.00 87.12 87 PHE A O 1
ATOM 695 N N . ALA A 1 88 ? -7.127 5.915 25.753 1.00 80.06 88 ALA A N 1
ATOM 696 C CA . ALA A 1 88 ? -6.826 7.311 26.072 1.00 80.06 88 ALA A CA 1
ATOM 697 C C . ALA A 1 88 ? -8.097 8.158 26.268 1.00 80.06 88 ALA A C 1
ATOM 699 O O . ALA A 1 88 ? -8.075 9.136 27.010 1.00 80.06 88 ALA A O 1
ATOM 700 N N . GLU A 1 89 ? -9.195 7.773 25.617 1.00 70.56 89 GLU A N 1
ATOM 701 C CA . GLU A 1 89 ? -10.503 8.439 25.690 1.00 70.56 89 GLU A CA 1
ATOM 702 C C . GLU A 1 89 ? -11.373 7.934 26.863 1.00 70.56 89 GLU A C 1
ATOM 704 O O . GLU A 1 89 ? -12.419 8.508 27.147 1.00 70.56 89 GLU A O 1
ATOM 709 N N . GLY A 1 90 ? -10.951 6.862 27.547 1.00 61.50 90 GLY A N 1
ATOM 710 C CA . GLY A 1 90 ? -11.697 6.180 28.614 1.00 61.50 90 GLY A CA 1
ATOM 711 C C . GLY A 1 90 ? -11.458 6.707 30.036 1.00 61.50 90 GLY A C 1
ATOM 712 O O . GLY A 1 90 ? -11.431 5.899 30.966 1.00 61.50 90 GLY A O 1
ATOM 713 N N . GLY A 1 91 ? -11.245 8.018 30.194 1.00 49.88 91 GLY A N 1
ATOM 714 C CA . GLY A 1 91 ? -11.156 8.715 31.486 1.00 49.88 91 GLY A CA 1
ATOM 715 C C . GLY A 1 91 ? -12.442 9.448 31.840 1.00 49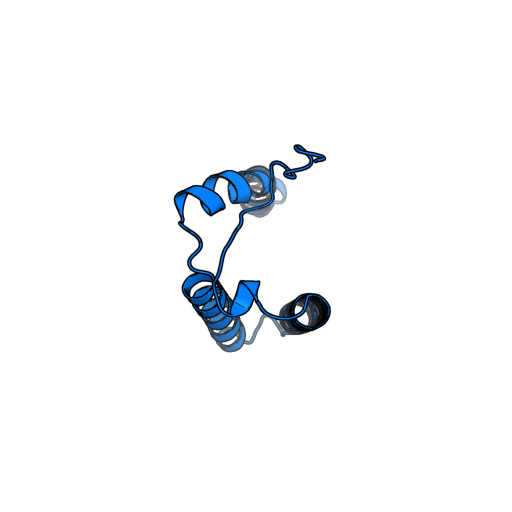.88 91 GLY A C 1
ATOM 716 O O . GLY A 1 91 ? -12.919 10.215 30.976 1.00 49.88 91 GLY A O 1
#

Radius of gyration: 17.77 Å; Cα contacts (8 Å, |Δi|>4): 18; chains: 1; bounding box: 50×20×50 Å